Protein AF-A0AAW4SD41-F1 (afdb_monomer_lite)

Structure (mmCIF, N/CA/C/O backbone):
data_AF-A0AAW4SD41-F1
#
_entry.id   AF-A0AAW4SD41-F1
#
loop_
_atom_site.group_PDB
_atom_site.id
_atom_site.type_symbol
_atom_site.label_atom_id
_atom_site.label_alt_id
_atom_site.label_comp_id
_atom_site.label_asym_id
_atom_site.label_entity_id
_atom_site.label_seq_id
_atom_site.pdbx_PDB_ins_code
_atom_site.Cartn_x
_atom_site.Cartn_y
_atom_site.Cartn_z
_atom_site.occupancy
_atom_site.B_iso_or_equiv
_atom_site.auth_seq_id
_atom_site.auth_comp_id
_atom_site.auth_asym_id
_atom_site.auth_atom_id
_atom_site.pdbx_PDB_model_num
ATOM 1 N N . MET A 1 1 ? -93.582 -33.660 122.800 1.00 47.16 1 MET A N 1
ATOM 2 C CA . MET A 1 1 ? -92.103 -33.628 122.894 1.00 47.16 1 MET A CA 1
ATOM 3 C C . MET A 1 1 ? -91.577 -34.452 121.728 1.00 47.16 1 MET A C 1
ATOM 5 O O . MET A 1 1 ? -92.007 -35.581 121.613 1.00 47.16 1 MET A O 1
ATOM 9 N N . GLY A 1 2 ? -90.775 -34.002 120.775 1.00 51.00 2 GLY A N 1
ATOM 10 C CA . GLY A 1 2 ? -90.107 -32.739 120.483 1.00 51.00 2 GLY A CA 1
ATOM 11 C C . GLY A 1 2 ? -89.558 -32.844 119.046 1.00 51.00 2 GLY A C 1
ATOM 12 O O . GLY A 1 2 ? -89.780 -33.850 118.380 1.00 51.00 2 GLY A O 1
ATOM 13 N N . SER A 1 3 ? -88.800 -31.845 118.590 1.00 53.38 3 SER A N 1
ATOM 14 C CA . SER A 1 3 ? -87.981 -31.916 117.361 1.00 53.38 3 SER A CA 1
ATOM 15 C C . SER A 1 3 ? -88.645 -31.545 116.019 1.00 53.38 3 SER A C 1
ATOM 17 O O . SER A 1 3 ? -88.433 -32.206 115.010 1.00 53.38 3 SER A O 1
ATOM 19 N N . ILE A 1 4 ? -89.390 -30.432 115.953 1.00 54.03 4 ILE A N 1
ATOM 20 C CA . ILE A 1 4 ? -89.676 -29.764 114.656 1.00 54.03 4 ILE A CA 1
ATOM 21 C C . ILE A 1 4 ? -89.191 -28.301 114.666 1.00 54.03 4 ILE A C 1
ATOM 23 O O . ILE A 1 4 ? -88.648 -27.811 113.678 1.00 54.03 4 ILE A O 1
ATOM 27 N N . THR A 1 5 ? -89.223 -27.638 115.827 1.00 55.56 5 THR A N 1
ATOM 28 C CA . THR A 1 5 ? -88.762 -26.247 116.007 1.00 55.56 5 THR A CA 1
ATOM 29 C C . THR A 1 5 ? -87.242 -26.056 115.835 1.00 55.56 5 THR A C 1
ATOM 31 O O . THR A 1 5 ? -86.797 -24.959 115.516 1.00 55.56 5 THR A O 1
ATOM 34 N N . GLY A 1 6 ? -86.427 -27.112 115.978 1.00 56.62 6 GLY A N 1
ATOM 35 C CA . GLY A 1 6 ? -84.959 -27.021 115.881 1.00 56.62 6 GLY A CA 1
ATOM 36 C C . GLY A 1 6 ? -84.395 -26.977 114.451 1.00 56.62 6 GLY A C 1
ATOM 37 O O . GLY A 1 6 ? -83.392 -26.309 114.205 1.00 56.62 6 GLY A O 1
ATOM 38 N N . ARG A 1 7 ? -85.040 -27.642 113.477 1.00 57.69 7 ARG A N 1
ATOM 39 C CA . ARG A 1 7 ? -84.526 -27.718 112.091 1.00 57.69 7 ARG A CA 1
ATOM 40 C C . ARG A 1 7 ? -84.770 -26.439 111.286 1.00 57.69 7 ARG A C 1
ATOM 42 O O . ARG A 1 7 ? -83.924 -26.065 110.480 1.00 57.69 7 ARG A O 1
ATOM 49 N N . ILE A 1 8 ? -85.882 -25.742 111.532 1.00 56.94 8 ILE A N 1
ATOM 50 C CA . ILE A 1 8 ? -86.220 -24.487 110.834 1.00 56.94 8 ILE A CA 1
ATOM 51 C C . ILE A 1 8 ? -85.340 -23.328 111.337 1.00 56.94 8 ILE A C 1
ATOM 53 O O . ILE A 1 8 ? -84.902 -22.500 110.539 1.00 56.94 8 ILE A O 1
ATOM 57 N N . ALA A 1 9 ? -85.018 -23.303 112.637 1.00 59.47 9 ALA A N 1
ATOM 58 C CA . ALA A 1 9 ? -84.103 -22.321 113.222 1.00 59.47 9 ALA A CA 1
ATOM 59 C C . ALA A 1 9 ? -82.672 -22.468 112.670 1.00 59.47 9 ALA A C 1
ATOM 61 O O . ALA A 1 9 ? -82.070 -21.476 112.262 1.00 59.47 9 ALA A O 1
ATOM 62 N N . MET A 1 10 ? -82.173 -23.706 112.554 1.00 60.09 10 MET A N 1
ATOM 63 C CA . MET A 1 10 ? -80.857 -23.994 111.966 1.00 60.09 10 MET A CA 1
ATOM 64 C C . MET A 1 10 ? -80.790 -23.628 110.475 1.00 60.09 10 MET A C 1
ATOM 66 O O . MET A 1 10 ? -79.801 -23.047 110.045 1.00 60.09 10 MET A O 1
ATOM 70 N N . HIS A 1 11 ? -81.844 -23.876 109.685 1.00 59.56 11 HIS A N 1
ATOM 71 C CA . HIS A 1 11 ? -81.857 -23.484 108.267 1.00 59.56 11 HIS A CA 1
ATOM 72 C C . HIS A 1 11 ? -81.801 -21.959 108.083 1.00 59.56 11 HIS A C 1
ATOM 74 O O . HIS A 1 11 ? -81.028 -21.466 107.263 1.00 59.56 11 HIS A O 1
ATOM 80 N N . LYS A 1 12 ? -82.563 -21.189 108.873 1.00 59.47 12 LYS A N 1
ATOM 81 C CA . LYS A 1 12 ? -82.557 -19.718 108.786 1.00 59.47 12 LYS A CA 1
ATOM 82 C C . LYS A 1 12 ? -81.227 -19.109 109.244 1.00 59.47 12 LYS A C 1
ATOM 84 O O . LYS A 1 12 ? -80.745 -18.191 108.589 1.00 59.47 12 LYS A O 1
ATOM 89 N N . MET A 1 13 ? -80.601 -19.648 110.293 1.00 61.47 13 MET A N 1
ATOM 90 C CA . MET A 1 13 ? -79.270 -19.208 110.738 1.00 61.47 13 MET A CA 1
ATOM 91 C C . MET A 1 13 ? -78.168 -19.539 109.723 1.00 61.47 13 MET A C 1
ATOM 93 O O . MET A 1 13 ? -77.316 -18.692 109.470 1.00 61.47 13 MET A O 1
ATOM 97 N N . VAL A 1 14 ? -78.211 -20.717 109.090 1.00 61.69 14 VAL A N 1
ATOM 98 C CA . VAL A 1 14 ? -77.240 -21.098 108.049 1.00 61.69 14 VAL A CA 1
ATOM 99 C C . VAL A 1 14 ? -77.426 -20.251 106.789 1.00 61.69 14 VAL A C 1
ATOM 101 O O . VAL A 1 14 ? -76.446 -19.775 106.232 1.00 61.69 14 VAL A O 1
ATOM 104 N N . THR A 1 15 ? -78.664 -19.973 106.370 1.00 61.12 15 THR A N 1
ATOM 105 C CA . THR A 1 15 ? -78.917 -19.149 105.171 1.00 61.12 15 THR A CA 1
ATOM 106 C C . THR A 1 15 ? -78.500 -17.691 105.388 1.00 61.12 15 THR A C 1
ATOM 108 O O . THR A 1 15 ? -77.887 -17.091 104.510 1.00 61.12 15 THR A O 1
ATOM 111 N N . VAL A 1 16 ? -78.771 -17.125 106.572 1.00 63.00 16 VAL A N 1
ATOM 112 C CA . VAL A 1 16 ? -78.347 -15.757 106.918 1.00 63.00 16 VAL A CA 1
ATOM 113 C C . VAL A 1 16 ? -76.828 -15.678 107.086 1.00 63.00 16 VAL A C 1
ATOM 115 O O . VAL A 1 16 ? -76.234 -14.721 106.604 1.00 63.00 16 VAL A O 1
ATOM 118 N N . GLY A 1 17 ? -76.188 -16.688 107.687 1.00 59.56 17 GLY A N 1
ATOM 119 C CA . GLY A 1 17 ? -74.730 -16.752 107.837 1.00 59.56 17 GLY A CA 1
ATOM 120 C C . GLY A 1 17 ? -73.976 -16.945 106.516 1.00 59.56 17 GLY A C 1
ATOM 121 O O . GLY A 1 17 ? -72.927 -16.341 106.318 1.00 59.56 17 GLY A O 1
ATOM 122 N N . VAL A 1 18 ? -74.519 -17.733 105.581 1.00 62.22 18 VAL A N 1
ATOM 123 C CA . VAL A 1 18 ? -73.934 -17.921 104.241 1.00 62.22 18 VAL A CA 1
ATOM 124 C C . VAL A 1 18 ? -74.121 -16.667 103.382 1.00 62.22 18 VAL A C 1
ATOM 126 O O . VAL A 1 18 ? -73.190 -16.274 102.685 1.00 62.22 18 VAL A O 1
ATOM 129 N N . MET A 1 19 ? -75.271 -15.988 103.474 1.00 59.56 19 MET A N 1
ATOM 130 C CA . MET A 1 19 ? -75.515 -14.741 102.735 1.00 59.56 19 MET A CA 1
ATOM 131 C C . MET A 1 19 ? -74.697 -13.554 103.268 1.00 59.56 19 MET A C 1
ATOM 133 O O . MET A 1 19 ? -74.255 -12.726 102.474 1.00 59.56 19 MET A O 1
ATOM 137 N N . THR A 1 20 ? -74.439 -13.470 104.579 1.00 57.47 20 THR A N 1
ATOM 138 C CA . THR A 1 20 ? -73.555 -12.430 105.142 1.00 57.47 20 THR A CA 1
ATOM 139 C C . THR A 1 20 ? -72.072 -12.740 104.931 1.00 57.47 20 THR A C 1
ATOM 141 O O . THR A 1 20 ? -71.305 -11.814 104.680 1.00 57.47 20 THR A O 1
ATOM 144 N N . ALA A 1 21 ? -71.658 -14.013 104.935 1.00 56.09 21 ALA A N 1
ATOM 145 C CA . ALA A 1 21 ? -70.287 -14.408 104.595 1.00 56.09 21 ALA A CA 1
ATOM 146 C C . ALA A 1 21 ? -69.974 -14.268 103.089 1.00 56.09 21 ALA A C 1
ATOM 148 O O . ALA A 1 21 ? -68.844 -13.937 102.730 1.00 56.09 21 ALA A O 1
ATOM 149 N N . ALA A 1 22 ? -70.965 -14.450 102.206 1.00 55.66 22 ALA A N 1
ATOM 150 C CA . ALA A 1 22 ? -70.807 -14.259 100.761 1.00 55.66 22 ALA A CA 1
ATOM 151 C C . ALA A 1 22 ? -70.607 -12.786 100.359 1.00 55.66 22 ALA A C 1
ATOM 153 O O . ALA A 1 22 ? -70.026 -12.518 99.309 1.00 55.66 22 ALA A O 1
ATOM 154 N N . LEU A 1 23 ? -71.033 -11.828 101.193 1.00 55.19 23 LEU A N 1
ATOM 155 C CA . LEU A 1 23 ? -70.902 -10.396 100.900 1.00 55.19 23 LEU A CA 1
ATOM 156 C C . LEU A 1 23 ? -69.523 -9.801 101.247 1.00 55.19 23 LEU A C 1
ATOM 158 O O . LEU A 1 23 ? -69.254 -8.664 100.872 1.00 55.19 23 LEU A O 1
ATOM 162 N N . ILE A 1 24 ? -68.646 -10.535 101.950 1.00 57.00 24 ILE A N 1
ATOM 163 C CA . ILE A 1 24 ? -67.357 -10.001 102.445 1.00 57.00 24 ILE A CA 1
ATOM 164 C C . ILE A 1 24 ? -66.145 -10.488 101.614 1.00 57.00 24 ILE A C 1
ATOM 166 O O . ILE A 1 24 ? -65.042 -9.967 101.760 1.00 57.00 24 ILE A O 1
ATOM 170 N N . LEU A 1 25 ? -66.322 -11.412 100.660 1.00 55.28 25 LEU A N 1
ATOM 171 C CA . LEU A 1 25 ? -65.224 -12.006 99.873 1.00 55.28 25 LEU A CA 1
ATOM 172 C C . LEU A 1 25 ? -65.033 -11.416 98.455 1.00 55.28 25 LEU A C 1
ATOM 174 O O . LEU A 1 25 ? -64.740 -12.147 97.513 1.00 55.28 25 LEU A O 1
ATOM 178 N N . ALA A 1 26 ? -65.161 -10.098 98.275 1.00 60.72 26 ALA A N 1
ATOM 179 C CA . ALA A 1 26 ? -64.931 -9.465 96.963 1.00 60.72 26 ALA A CA 1
ATOM 180 C C . ALA A 1 26 ? -64.072 -8.187 97.003 1.00 60.72 26 ALA A C 1
ATOM 182 O O . ALA A 1 26 ? -64.197 -7.329 96.135 1.00 60.72 26 ALA A O 1
ATOM 183 N N . ALA A 1 27 ? -63.181 -8.049 97.988 1.00 60.44 27 ALA A N 1
ATOM 184 C CA . ALA A 1 27 ? -62.315 -6.876 98.115 1.00 60.44 27 ALA A CA 1
ATOM 185 C C . ALA A 1 27 ? -60.822 -7.237 98.079 1.00 60.44 27 ALA A C 1
ATOM 187 O O . ALA A 1 27 ? -60.090 -6.926 99.009 1.00 60.44 27 ALA A O 1
ATOM 188 N N . CYS A 1 28 ? -60.350 -7.893 97.015 1.00 54.50 28 CYS A N 1
ATOM 189 C CA . CYS A 1 28 ? -58.928 -7.892 96.654 1.00 54.50 28 CYS A CA 1
ATOM 190 C C . CYS A 1 28 ? -58.759 -8.127 95.147 1.00 54.50 28 CYS A C 1
ATOM 192 O O . CYS A 1 28 ? -58.984 -9.238 94.679 1.00 54.50 28 CYS A O 1
ATOM 194 N N . GLY A 1 29 ? -58.293 -7.112 94.406 1.00 56.69 29 GLY A N 1
ATOM 195 C CA . GLY A 1 29 ? -57.646 -7.349 93.110 1.00 56.69 29 GLY A CA 1
ATOM 196 C C . GLY A 1 29 ? -57.822 -6.289 92.024 1.00 56.69 29 GLY A C 1
ATOM 197 O O . GLY A 1 29 ? -58.452 -6.574 91.020 1.00 56.69 29 GLY A O 1
ATOM 198 N N . ARG A 1 30 ? -57.186 -5.124 92.216 1.00 58.97 30 ARG A N 1
ATOM 199 C CA . ARG A 1 30 ? -56.581 -4.243 91.190 1.00 58.97 30 ARG A CA 1
ATOM 200 C C . ARG A 1 30 ? -57.399 -3.984 89.913 1.00 58.97 30 ARG A C 1
ATOM 202 O O . ARG A 1 30 ? -57.340 -4.751 88.957 1.00 58.97 30 ARG A O 1
ATOM 209 N N . GLU A 1 31 ? -58.014 -2.807 89.848 1.00 64.75 31 GLU A N 1
ATOM 210 C CA . GLU A 1 31 ? -58.359 -2.177 88.569 1.00 64.75 31 GLU A CA 1
ATOM 211 C C . GLU A 1 31 ? -57.081 -2.043 87.711 1.00 64.75 31 GLU A C 1
ATOM 213 O O . GLU A 1 31 ? -56.055 -1.575 88.222 1.00 64.75 31 GLU A O 1
ATOM 218 N N . PRO A 1 32 ? -57.078 -2.470 86.433 1.00 68.06 32 PRO A N 1
ATOM 219 C CA . PRO A 1 32 ? -55.978 -2.165 85.528 1.00 68.06 32 PRO A CA 1
ATOM 220 C C . PRO A 1 32 ? -55.836 -0.645 85.413 1.00 68.06 32 PRO A C 1
ATOM 222 O O . PRO A 1 32 ? -56.791 0.041 85.053 1.00 68.06 32 PRO A O 1
ATOM 225 N N . GLY A 1 33 ? -54.652 -0.115 85.732 1.00 76.69 33 GLY A N 1
ATOM 226 C CA . GLY A 1 33 ? -54.368 1.308 85.553 1.00 76.69 33 GLY A CA 1
ATOM 227 C C . GLY A 1 33 ? -54.573 1.728 84.091 1.00 76.69 33 GLY A C 1
ATOM 228 O O . GLY A 1 33 ? -54.431 0.886 83.195 1.00 76.69 33 GLY A O 1
ATOM 229 N N . PRO A 1 34 ? -54.912 3.003 83.827 1.00 80.75 34 PRO A N 1
ATOM 230 C CA . PRO A 1 34 ? -55.133 3.474 82.466 1.00 80.75 34 PRO A CA 1
ATOM 231 C C . PRO A 1 34 ? -53.916 3.146 81.596 1.00 80.75 34 PRO A C 1
ATOM 233 O O . PRO A 1 34 ? -52.768 3.285 82.027 1.00 80.75 34 PRO A O 1
ATOM 236 N N . LYS A 1 35 ? -54.169 2.674 80.369 1.00 82.19 35 LYS A N 1
ATOM 237 C CA . LYS A 1 35 ? -53.109 2.441 79.385 1.00 82.19 35 LYS A CA 1
ATOM 238 C C . LYS A 1 35 ? -52.374 3.767 79.188 1.00 82.19 35 LYS A C 1
ATOM 240 O O . LYS A 1 35 ? -53.013 4.761 78.865 1.00 82.19 35 LYS A O 1
ATOM 245 N N . GLY A 1 36 ? -51.060 3.765 79.407 1.00 83.12 36 GLY A N 1
ATOM 246 C CA . GLY A 1 36 ? -50.240 4.955 79.198 1.00 83.12 36 GLY A CA 1
ATOM 247 C C . GLY A 1 36 ? -50.369 5.472 77.767 1.00 83.12 36 GLY A C 1
ATOM 248 O O . GLY A 1 36 ? -50.567 4.682 76.835 1.00 83.12 36 GLY A O 1
ATOM 249 N N . ASP A 1 37 ? -50.264 6.789 77.616 1.00 89.88 37 ASP A N 1
ATOM 250 C CA . ASP A 1 37 ? -50.337 7.443 76.315 1.00 89.88 37 ASP A CA 1
ATOM 251 C C . ASP A 1 37 ? -49.273 6.887 75.352 1.00 89.88 37 ASP A C 1
ATOM 253 O O . ASP A 1 37 ? -48.189 6.472 75.788 1.00 89.88 37 ASP A O 1
ATOM 257 N N . PRO A 1 38 ? -49.554 6.860 74.035 1.00 88.19 38 PRO A N 1
ATOM 258 C CA . PRO A 1 38 ? -48.543 6.545 73.039 1.00 88.19 38 PRO A CA 1
ATOM 259 C C . PRO A 1 38 ? -47.309 7.428 73.229 1.00 88.19 38 PRO A C 1
ATOM 261 O O . PRO A 1 38 ? -47.418 8.636 73.439 1.00 88.19 38 PRO A O 1
ATOM 264 N N . GLY A 1 39 ? -46.127 6.816 73.141 1.00 88.81 39 GLY A N 1
ATOM 265 C CA . GLY A 1 39 ? -44.873 7.557 73.212 1.00 88.81 39 GLY A CA 1
ATOM 266 C C . GLY A 1 39 ? -44.774 8.614 72.104 1.00 88.81 39 GLY A C 1
ATOM 267 O O . GLY A 1 39 ? -45.437 8.493 71.068 1.00 88.81 39 GLY A O 1
ATOM 268 N N . PRO A 1 40 ? -43.938 9.648 72.296 1.00 92.94 40 PRO A N 1
ATOM 269 C CA . PRO A 1 40 ? -43.744 10.678 71.286 1.00 92.94 40 PRO A CA 1
ATOM 270 C C . PRO A 1 40 ? -43.219 10.070 69.981 1.00 92.94 40 PRO A C 1
ATOM 272 O O . PRO A 1 40 ? -42.476 9.085 69.985 1.00 92.94 40 PRO A O 1
ATOM 275 N N . GLN A 1 41 ? -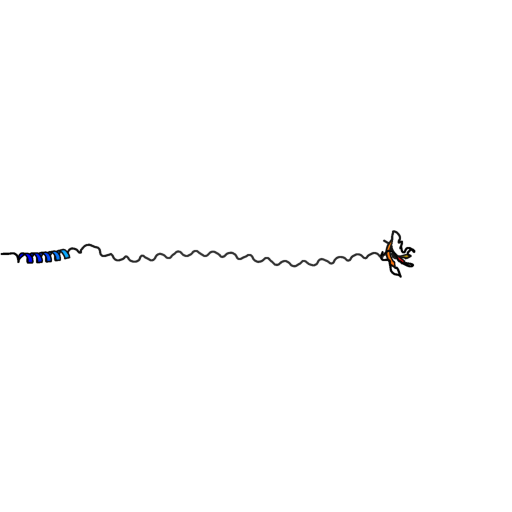43.588 10.686 68.856 1.00 92.69 41 GLN A N 1
ATOM 276 C CA . GLN A 1 41 ? -43.037 10.320 67.556 1.00 92.69 41 GLN A CA 1
ATOM 277 C C . GLN A 1 41 ? -41.510 10.475 67.579 1.00 92.69 41 GLN A C 1
ATOM 279 O O . GLN A 1 41 ? -40.981 11.463 68.091 1.00 92.69 41 GLN A O 1
ATOM 284 N N . GLY A 1 42 ? -40.806 9.493 67.013 1.00 92.06 42 GLY A N 1
ATOM 285 C CA . GLY A 1 42 ? -39.353 9.543 66.890 1.00 92.06 42 GLY A CA 1
ATOM 286 C C . GLY A 1 42 ? -38.872 10.732 66.043 1.00 92.06 42 GLY A C 1
ATOM 287 O O . GLY A 1 42 ? -39.639 11.272 65.237 1.00 92.06 42 GLY A O 1
ATOM 288 N N . PRO A 1 43 ? -37.603 11.145 66.202 1.00 94.75 43 PRO A N 1
ATOM 289 C CA . PRO A 1 43 ? -37.033 12.226 65.408 1.00 94.75 43 PRO A CA 1
ATOM 290 C C . PRO A 1 43 ? -37.023 11.873 63.916 1.00 94.75 43 PRO A C 1
ATOM 292 O O . PRO A 1 43 ? -36.988 10.701 63.534 1.00 94.75 43 PRO A O 1
ATOM 295 N N . ALA A 1 44 ? -37.025 12.902 63.067 1.00 94.00 44 ALA A N 1
ATOM 296 C CA . ALA A 1 44 ? -36.822 12.723 61.636 1.00 94.00 44 ALA A CA 1
ATOM 297 C C . ALA A 1 44 ? -35.476 12.028 61.368 1.00 94.00 44 ALA A C 1
ATOM 299 O O . ALA A 1 44 ? -34.483 12.282 62.053 1.00 94.00 44 ALA A O 1
ATOM 300 N N . GLY A 1 45 ? -35.452 11.147 60.366 1.00 92.88 45 GLY A N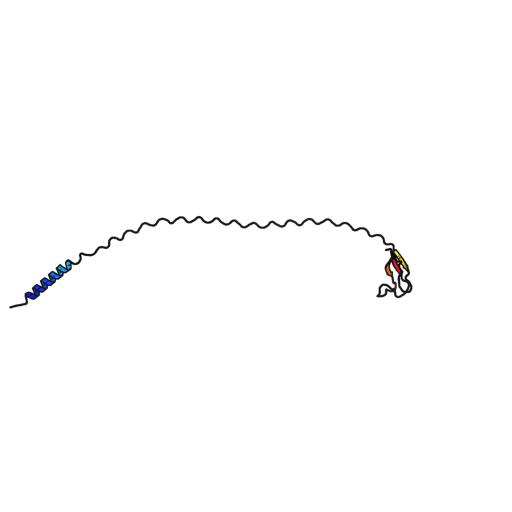 1
ATOM 301 C CA . GLY A 1 45 ? -34.222 10.487 59.937 1.00 92.88 45 GLY A CA 1
ATOM 302 C C . GLY A 1 45 ? -33.192 11.485 59.385 1.00 92.88 45 GLY A C 1
ATOM 303 O O . GLY A 1 45 ? -33.557 12.596 58.992 1.00 92.88 45 GLY A O 1
ATOM 304 N N . PRO A 1 46 ? -31.903 11.106 59.339 1.00 95.00 46 PRO A N 1
ATOM 305 C CA . PRO A 1 46 ? -30.867 11.957 58.769 1.00 95.00 46 PRO A CA 1
ATOM 306 C C . PRO A 1 46 ? -31.116 12.212 57.277 1.00 95.00 46 PRO A C 1
ATOM 308 O O . PRO A 1 46 ? -31.677 11.374 56.569 1.00 95.00 46 PRO A O 1
ATOM 311 N N . GLN A 1 47 ? -30.654 13.365 56.789 1.00 93.06 47 GLN A N 1
ATOM 312 C CA . GLN A 1 47 ? -30.652 13.661 55.358 1.00 93.06 47 GLN A CA 1
ATOM 313 C C . GLN A 1 47 ? -29.784 12.638 54.609 1.00 93.06 47 GLN A C 1
ATOM 315 O O . GLN A 1 47 ? -28.709 12.262 55.078 1.00 93.06 47 GLN A O 1
ATOM 320 N N . GLY A 1 48 ? -30.245 12.201 53.434 1.00 91.25 48 GLY A N 1
ATOM 321 C CA . GLY A 1 48 ? -29.482 11.301 52.571 1.00 91.25 48 GLY A CA 1
ATOM 322 C C .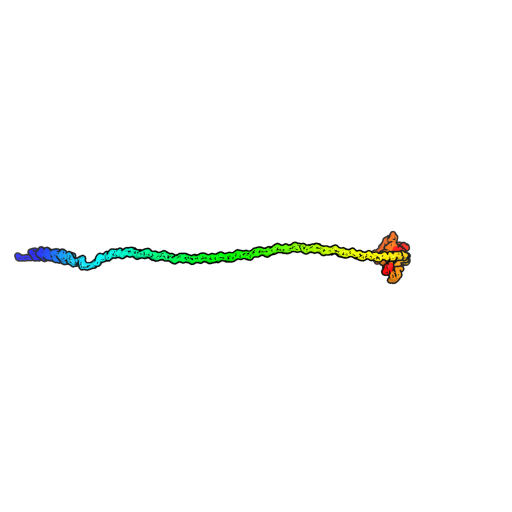 GLY A 1 48 ? -28.143 11.903 52.129 1.00 91.25 48 GLY A C 1
ATOM 323 O O . GLY A 1 48 ? -27.988 13.123 52.047 1.00 91.25 48 GLY A O 1
ATOM 324 N N . ALA A 1 49 ? -27.172 11.037 51.835 1.00 93.81 49 ALA A N 1
ATOM 325 C CA . ALA A 1 49 ? -25.877 11.459 51.312 1.00 93.81 49 ALA A CA 1
ATOM 326 C C . ALA A 1 49 ? -26.022 12.143 49.940 1.00 93.81 49 ALA A C 1
ATOM 328 O O . ALA A 1 49 ? -26.890 11.789 49.140 1.00 93.81 49 ALA A O 1
ATOM 329 N N . GLN A 1 50 ? -25.144 13.109 49.659 1.00 91.94 50 GLN A N 1
ATOM 330 C CA . GLN A 1 50 ? -25.053 13.725 48.337 1.00 91.94 50 GLN A CA 1
ATOM 331 C C . GLN A 1 50 ? -24.663 12.669 47.290 1.00 91.94 50 GLN A C 1
ATOM 333 O O . GLN A 1 50 ? -23.810 11.817 47.542 1.00 91.94 50 GLN A O 1
ATOM 338 N N . GLY A 1 51 ? -25.286 12.731 46.110 1.00 90.00 51 GLY A N 1
ATOM 339 C CA . GLY A 1 51 ? -24.949 11.851 44.992 1.00 90.00 51 GLY A CA 1
ATOM 340 C C . GLY A 1 51 ? -23.499 12.028 44.531 1.00 90.00 51 GLY A C 1
ATOM 341 O O . GLY A 1 51 ? -22.930 13.115 44.630 1.00 90.00 51 GLY A O 1
ATOM 342 N N . ILE A 1 52 ? -22.905 10.952 44.013 1.00 92.75 52 ILE A N 1
ATOM 343 C CA . ILE A 1 52 ? -21.550 10.979 43.453 1.00 92.75 52 ILE A CA 1
ATOM 344 C C . ILE A 1 52 ? -21.481 11.866 42.202 1.00 92.75 52 ILE A C 1
ATOM 346 O O . ILE A 1 52 ? -22.437 11.950 41.429 1.00 92.75 52 ILE A O 1
ATOM 350 N N . GLN A 1 53 ? -20.333 12.511 41.984 1.00 92.06 53 GLN A N 1
ATOM 351 C CA . GLN A 1 53 ? -20.065 13.242 40.747 1.00 92.06 53 GLN A CA 1
ATOM 352 C C . GLN A 1 53 ? -20.027 12.271 39.556 1.00 92.06 53 GLN A C 1
ATOM 354 O O . GLN A 1 53 ? -19.485 11.170 39.660 1.00 92.06 53 GLN A O 1
ATOM 359 N N . GLY A 1 54 ? -20.599 12.685 38.423 1.00 91.06 54 GLY A N 1
ATOM 360 C CA . GLY A 1 54 ? -20.554 11.908 37.184 1.00 91.06 54 GLY A CA 1
ATOM 361 C C . GLY A 1 54 ? -19.124 11.709 36.674 1.00 91.06 54 GLY A C 1
ATOM 362 O O . GLY A 1 54 ? -18.250 12.551 36.887 1.00 91.06 54 GLY A O 1
ATOM 363 N N . VAL A 1 55 ? -18.888 10.592 35.986 1.00 94.06 55 VAL A N 1
ATOM 364 C CA . VAL A 1 55 ? -17.588 10.293 35.372 1.00 94.06 55 VAL A CA 1
ATOM 365 C C . VAL A 1 55 ? -17.268 11.281 34.238 1.00 94.06 55 VAL A C 1
ATOM 367 O O . VAL A 1 55 ? -18.191 11.725 33.547 1.00 94.06 55 VAL A O 1
ATOM 370 N N . PRO A 1 56 ? -15.985 11.626 34.009 1.00 94.00 56 PRO A N 1
ATOM 371 C CA . PRO A 1 56 ? -15.578 12.377 32.825 1.00 94.00 56 PRO A CA 1
ATOM 372 C C . PRO A 1 56 ? -16.039 11.693 31.532 1.00 94.00 56 PRO A C 1
ATOM 374 O O . PRO A 1 56 ? -16.094 10.465 31.451 1.00 94.00 56 PRO A O 1
ATOM 377 N N . GLY A 1 57 ? -16.360 12.496 30.516 1.00 93.00 57 GLY A N 1
ATOM 378 C CA . GLY A 1 57 ? -16.732 11.986 29.197 1.00 93.00 57 GLY A CA 1
ATOM 379 C C . GLY A 1 57 ? -15.582 11.235 28.506 1.00 93.00 57 GLY A C 1
ATOM 380 O O . GLY A 1 57 ? -14.419 11.392 28.889 1.00 93.00 57 GLY A O 1
ATOM 381 N N . PRO A 1 58 ? -15.885 10.423 27.478 1.00 95.88 58 PRO A N 1
ATOM 382 C CA . PRO A 1 58 ? -14.863 9.709 26.722 1.00 95.88 58 PRO A CA 1
ATOM 383 C C . PRO A 1 58 ? -13.930 10.678 25.983 1.00 95.88 58 PRO A C 1
ATOM 385 O O . PRO A 1 58 ? -14.315 11.793 25.624 1.00 95.88 58 PRO A O 1
ATOM 388 N N . GLN A 1 59 ? -12.705 10.226 25.710 1.00 95.31 59 GLN A N 1
ATOM 389 C CA . GLN A 1 59 ? -11.782 10.942 24.833 1.00 95.31 59 GLN A CA 1
ATOM 390 C C . GLN A 1 59 ? -12.389 11.089 23.426 1.00 95.31 59 GLN A C 1
ATOM 392 O O . GLN A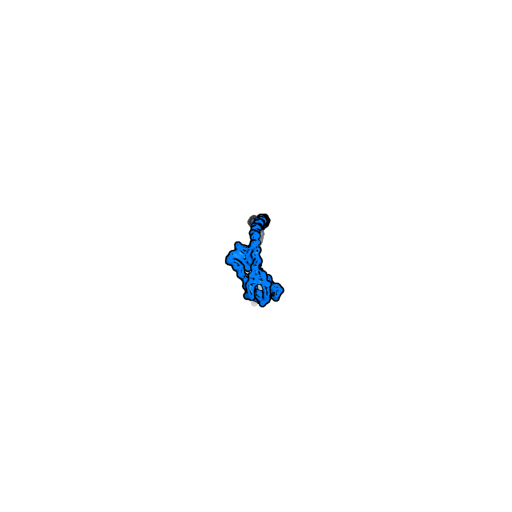 1 59 ? -13.039 10.174 22.920 1.00 95.31 59 GLN A O 1
ATOM 397 N N . GLY A 1 60 ? -12.161 12.242 22.789 1.00 94.44 60 GLY A N 1
ATOM 398 C CA . GLY A 1 60 ? -12.584 12.481 21.408 1.00 94.44 60 GLY A CA 1
ATOM 399 C C . GLY A 1 60 ? -11.898 11.548 20.395 1.00 94.44 60 GLY A C 1
ATOM 400 O O . GLY A 1 60 ? -10.856 10.958 20.700 1.00 94.44 60 GLY A O 1
ATOM 401 N N . PRO A 1 61 ? -12.461 11.409 19.181 1.00 96.06 61 PRO A N 1
ATOM 402 C CA . PRO A 1 61 ? -11.870 10.583 18.132 1.00 96.06 61 PRO A CA 1
ATOM 403 C C . PRO A 1 61 ? -10.500 11.119 17.693 1.00 96.06 61 PRO A C 1
ATOM 405 O O . PRO A 1 61 ? -10.199 12.306 17.835 1.00 96.06 61 PRO A O 1
ATOM 408 N N . ALA A 1 62 ? -9.674 10.240 17.121 1.00 95.38 62 ALA A N 1
ATOM 409 C CA . ALA A 1 62 ? -8.428 10.643 16.478 1.00 95.38 62 ALA A CA 1
ATOM 410 C C . ALA A 1 62 ? -8.697 11.615 15.312 1.00 95.38 62 ALA A C 1
ATOM 412 O O . ALA A 1 62 ? -9.730 11.534 14.645 1.00 95.38 62 ALA A O 1
ATOM 413 N N . GLY A 1 63 ? -7.755 12.529 15.063 1.00 94.69 63 GLY A N 1
ATOM 414 C CA . GLY A 1 63 ? -7.822 13.441 13.920 1.00 94.69 63 GLY A CA 1
ATOM 415 C C . GLY A 1 63 ? -7.766 12.702 12.579 1.00 94.69 63 GLY A C 1
ATOM 416 O O . GLY A 1 63 ? -7.281 11.573 12.496 1.00 94.69 63 GLY A O 1
ATOM 417 N N . ALA A 1 64 ? -8.253 13.348 11.518 1.00 95.62 64 ALA A N 1
ATOM 418 C CA . ALA A 1 64 ? -8.178 12.800 10.167 1.00 95.62 64 ALA A CA 1
ATOM 419 C C . ALA A 1 64 ? -6.718 12.630 9.712 1.00 95.62 64 ALA A C 1
ATOM 421 O O . ALA A 1 64 ? -5.841 13.414 10.081 1.00 95.62 64 ALA A O 1
ATOM 422 N N . GLN A 1 65 ? -6.467 11.621 8.876 1.00 95.25 65 GLN A N 1
ATOM 423 C CA . GLN A 1 65 ? -5.176 11.463 8.211 1.00 95.25 65 GLN A CA 1
ATOM 424 C C . GLN A 1 65 ? -4.877 12.696 7.340 1.00 95.25 65 GLN A C 1
ATOM 426 O O . GLN A 1 65 ? -5.771 13.238 6.689 1.00 95.25 65 GLN A O 1
ATOM 431 N N . GLY A 1 66 ? -3.614 13.132 7.325 1.00 94.88 66 GLY A N 1
ATOM 432 C CA . GLY A 1 66 ? -3.167 14.223 6.457 1.00 94.88 66 GLY A CA 1
ATOM 433 C C . GLY A 1 66 ? -3.304 13.891 4.961 1.00 94.88 66 GLY A C 1
ATOM 434 O O . GLY A 1 66 ? -3.409 12.717 4.594 1.00 94.88 66 GLY A O 1
ATOM 435 N N . PRO A 1 67 ? -3.292 14.906 4.079 1.00 96.38 67 PRO A N 1
ATOM 436 C CA . PRO A 1 67 ? -3.389 14.695 2.638 1.00 96.38 67 PRO A CA 1
ATOM 437 C C . PRO A 1 67 ? -2.181 13.921 2.095 1.00 96.38 67 PRO A C 1
ATOM 439 O O . PRO A 1 67 ? -1.084 13.963 2.655 1.00 96.38 67 PRO A O 1
ATOM 442 N N . GLN A 1 68 ? -2.376 13.239 0.965 1.00 94.94 68 GLN A N 1
ATOM 443 C CA . GLN A 1 68 ? -1.279 12.625 0.219 1.00 94.94 68 GLN A CA 1
ATOM 444 C C . GLN A 1 68 ? -0.277 13.700 -0.241 1.00 94.94 68 GLN A C 1
ATOM 446 O O . GLN A 1 68 ? -0.670 14.800 -0.630 1.00 94.94 68 GLN A O 1
ATOM 451 N N . GLY A 1 69 ? 1.019 13.374 -0.208 1.00 94.94 69 GLY A N 1
ATOM 452 C CA . GLY A 1 69 ? 2.073 14.250 -0.727 1.00 94.94 69 GLY A CA 1
ATOM 453 C C . GLY A 1 69 ? 1.976 14.477 -2.247 1.00 94.94 69 GLY A C 1
ATOM 454 O O . GLY A 1 69 ? 1.300 13.716 -2.946 1.00 94.94 69 GLY A O 1
ATOM 455 N N . PRO A 1 70 ? 2.651 15.510 -2.783 1.00 96.12 70 PRO A N 1
ATOM 456 C CA . PRO A 1 70 ? 2.634 15.806 -4.213 1.00 96.12 70 PRO A CA 1
ATOM 457 C C . PRO A 1 70 ? 3.287 14.688 -5.037 1.00 96.12 70 PRO A C 1
ATOM 459 O O . PRO A 1 70 ? 4.155 13.957 -4.558 1.00 96.12 70 PRO A O 1
ATOM 462 N N . GLN A 1 71 ? 2.892 14.582 -6.307 1.00 94.31 71 GLN A N 1
ATOM 463 C CA . GLN A 1 71 ? 3.559 13.703 -7.264 1.00 94.31 71 GLN A CA 1
ATOM 464 C C . GLN A 1 71 ? 5.029 14.122 -7.442 1.00 94.31 71 GLN A C 1
ATOM 466 O O . GLN A 1 71 ? 5.341 15.312 -7.493 1.00 94.31 71 GLN A O 1
ATOM 471 N N . GLY A 1 72 ? 5.929 13.140 -7.553 1.00 93.50 72 GLY A N 1
ATOM 472 C CA . GLY A 1 72 ? 7.344 13.387 -7.838 1.00 93.50 72 GLY A CA 1
ATOM 473 C C . GLY A 1 72 ? 7.580 14.020 -9.221 1.00 93.50 72 GLY A C 1
ATOM 474 O O . GLY A 1 72 ? 6.702 13.967 -10.088 1.00 93.50 72 GLY A O 1
ATOM 475 N N . PRO A 1 73 ? 8.762 14.615 -9.455 1.00 95.00 73 PRO A N 1
ATOM 476 C CA . PRO A 1 73 ? 9.093 15.230 -10.735 1.00 95.00 73 PRO A CA 1
ATOM 477 C C . PRO A 1 73 ? 9.132 14.196 -11.868 1.00 95.00 73 PRO A C 1
ATOM 479 O O . PRO A 1 73 ? 9.387 13.009 -11.660 1.00 95.00 73 PRO A O 1
ATOM 482 N N . LYS A 1 74 ? 8.899 14.663 -13.097 1.00 93.19 74 LYS A N 1
ATOM 483 C CA . LYS A 1 74 ? 9.068 13.846 -14.302 1.00 93.19 74 LYS A CA 1
ATOM 484 C C . LYS A 1 74 ? 10.543 13.449 -14.452 1.00 93.19 74 LYS A C 1
ATOM 486 O O . LYS A 1 74 ? 11.414 14.297 -14.295 1.00 93.19 74 LYS A O 1
ATOM 491 N N . GLY A 1 75 ? 10.802 12.185 -14.789 1.00 90.12 75 GLY A N 1
ATOM 492 C CA . GLY A 1 75 ? 12.153 11.702 -15.083 1.00 90.12 75 GLY A CA 1
ATOM 493 C C . GLY A 1 75 ? 12.782 12.392 -16.299 1.00 90.12 75 GLY A C 1
ATOM 494 O O . GLY A 1 75 ? 12.077 12.888 -17.185 1.00 90.12 75 GLY A O 1
ATOM 495 N N . GLU A 1 76 ? 14.111 12.417 -16.335 1.00 92.31 76 GLU A N 1
ATOM 496 C CA . GLU A 1 76 ? 14.882 12.999 -17.434 1.00 92.31 76 GLU A CA 1
ATOM 497 C C . GLU A 1 76 ? 14.698 12.210 -18.740 1.00 92.31 76 GLU A C 1
ATOM 499 O O . GLU A 1 76 ? 14.353 11.026 -18.752 1.00 92.31 76 GLU A O 1
ATOM 504 N N . LYS A 1 77 ? 14.890 12.891 -19.873 1.00 91.12 77 LYS A N 1
ATOM 505 C CA . LYS A 1 77 ? 14.846 12.255 -21.194 1.00 91.12 77 LYS A CA 1
ATOM 506 C C . LYS A 1 77 ? 16.116 11.419 -21.374 1.00 91.12 77 LYS A C 1
ATOM 508 O O . LYS A 1 77 ? 17.199 11.936 -21.143 1.00 91.12 77 LYS A O 1
ATOM 513 N N . GLY A 1 78 ? 15.976 10.175 -21.833 1.00 83.88 78 GLY A N 1
ATOM 514 C CA . GLY A 1 78 ? 17.125 9.335 -22.179 1.00 83.88 78 GLY A CA 1
ATOM 515 C C . GLY A 1 78 ? 17.931 9.885 -23.362 1.00 83.88 78 GLY A C 1
ATOM 516 O O . GLY A 1 78 ? 17.390 10.589 -24.222 1.00 83.88 78 GLY A O 1
ATOM 517 N N . ASP A 1 79 ? 19.215 9.542 -23.402 1.00 85.44 79 ASP A N 1
ATOM 518 C CA . ASP A 1 79 ? 20.137 9.972 -24.450 1.00 85.44 79 ASP A CA 1
ATOM 519 C C . ASP A 1 79 ? 19.779 9.401 -25.830 1.00 85.44 79 ASP A C 1
ATOM 521 O O . ASP A 1 79 ? 19.151 8.347 -25.975 1.00 85.44 79 ASP A O 1
ATOM 525 N N . LYS A 1 80 ? 20.180 10.123 -26.880 1.00 83.38 80 LYS A N 1
ATOM 526 C CA . LYS A 1 80 ? 20.021 9.680 -28.270 1.00 83.38 80 LYS A CA 1
ATOM 527 C C . LYS A 1 80 ? 21.042 8.572 -28.559 1.00 83.38 80 LYS A C 1
ATOM 529 O O . LYS A 1 80 ? 22.224 8.774 -28.323 1.00 83.38 80 LYS A O 1
ATOM 534 N N . GLY A 1 81 ? 20.597 7.445 -29.118 1.00 71.00 81 GLY A N 1
ATOM 535 C CA . GLY A 1 81 ? 21.502 6.387 -29.583 1.00 71.00 81 GLY A CA 1
ATOM 536 C C . GLY A 1 81 ? 22.358 6.818 -30.783 1.00 71.00 81 GLY A C 1
ATOM 537 O O . GLY A 1 81 ? 21.905 7.610 -31.619 1.00 71.00 81 GLY A O 1
ATOM 538 N N . ASP A 1 82 ? 23.576 6.284 -30.869 1.00 76.56 82 ASP A N 1
ATOM 539 C CA . ASP A 1 82 ? 24.524 6.571 -31.949 1.00 76.56 82 ASP A CA 1
ATOM 540 C C . ASP A 1 82 ? 24.070 5.999 -33.312 1.00 76.56 82 ASP A C 1
ATOM 542 O O . ASP A 1 82 ? 23.439 4.938 -33.366 1.00 76.56 82 ASP A O 1
ATOM 546 N N . PRO A 1 83 ? 24.384 6.663 -34.445 1.00 72.12 83 PRO A N 1
ATOM 547 C CA . PRO A 1 83 ? 24.109 6.127 -35.778 1.00 72.12 83 PRO A CA 1
ATOM 548 C C . PRO A 1 83 ? 24.942 4.869 -36.079 1.00 72.12 83 PRO A C 1
ATOM 550 O O . PRO A 1 83 ? 26.171 4.918 -36.103 1.00 72.12 83 PRO A O 1
ATOM 553 N N . GLY A 1 84 ? 24.283 3.747 -36.380 1.00 68.88 84 GLY A N 1
ATOM 554 C CA . GLY A 1 84 ? 24.956 2.527 -36.835 1.00 68.88 84 GLY A CA 1
ATOM 555 C C . GLY A 1 84 ? 25.460 2.646 -38.279 1.00 68.88 84 GLY A C 1
ATOM 556 O O . GLY A 1 84 ? 24.719 3.068 -39.166 1.00 68.88 84 GLY A O 1
ATOM 557 N N . THR A 1 85 ? 26.711 2.250 -38.536 1.00 77.62 85 THR A N 1
ATOM 558 C CA . THR A 1 85 ? 27.236 2.094 -39.907 1.00 77.62 85 THR A CA 1
ATOM 559 C C . THR A 1 85 ? 26.817 0.735 -40.460 1.00 77.62 85 THR A C 1
ATOM 561 O O . THR A 1 85 ? 27.038 -0.292 -39.814 1.00 77.62 85 THR A O 1
ATOM 564 N N . VAL A 1 86 ? 26.212 0.737 -41.649 1.00 75.62 86 VAL A N 1
ATOM 565 C CA . VAL A 1 86 ? 25.640 -0.449 -42.293 1.00 75.62 86 VAL A CA 1
ATOM 566 C C . VAL A 1 86 ? 26.555 -0.945 -43.410 1.00 75.62 86 VAL A C 1
ATOM 568 O O . VAL A 1 86 ? 26.771 -0.223 -44.381 1.00 75.62 86 VAL A O 1
ATOM 571 N N . ASN A 1 87 ? 27.027 -2.188 -43.312 1.00 77.31 87 ASN A N 1
ATOM 572 C CA . ASN A 1 87 ? 27.783 -2.860 -44.367 1.00 77.31 87 ASN A CA 1
ATOM 573 C C . ASN A 1 87 ? 26.947 -4.005 -44.957 1.00 77.31 87 ASN A C 1
ATOM 575 O O . ASN A 1 87 ? 26.422 -4.852 -44.232 1.00 77.31 87 ASN A O 1
ATOM 579 N N . ILE A 1 88 ? 26.810 -4.034 -46.285 1.00 78.56 88 ILE A N 1
ATOM 580 C CA . ILE A 1 88 ? 26.091 -5.094 -47.007 1.00 78.56 88 ILE A CA 1
ATOM 581 C C . ILE A 1 88 ? 27.128 -6.034 -47.621 1.00 78.56 88 ILE A C 1
ATOM 583 O O . ILE A 1 88 ? 27.968 -5.591 -48.406 1.00 78.56 88 ILE A O 1
ATOM 587 N N . ARG A 1 89 ? 27.071 -7.325 -47.275 1.00 76.19 89 ARG A N 1
ATOM 588 C CA . ARG A 1 89 ? 27.991 -8.355 -47.787 1.00 76.19 89 ARG A CA 1
ATOM 589 C C . ARG A 1 89 ? 27.248 -9.410 -48.601 1.00 76.19 89 ARG A C 1
ATOM 591 O O . ARG A 1 89 ? 26.102 -9.750 -48.300 1.00 76.19 89 ARG A O 1
ATOM 598 N N . SER A 1 90 ? 27.912 -9.936 -49.628 1.00 66.50 90 SER A N 1
ATOM 599 C CA . SER A 1 90 ? 27.444 -11.109 -50.363 1.00 66.50 90 SER A CA 1
ATOM 600 C C . SER A 1 90 ? 27.660 -12.370 -49.533 1.00 66.50 90 SER A C 1
ATOM 602 O O . SER A 1 90 ? 28.683 -12.550 -48.871 1.00 66.50 90 SER A O 1
ATOM 604 N N . VAL A 1 91 ? 26.665 -13.243 -49.557 1.00 64.44 91 VAL A N 1
ATOM 605 C CA . VAL A 1 91 ? 26.671 -14.515 -48.835 1.00 64.44 91 VAL A CA 1
ATOM 606 C C . VAL A 1 91 ? 27.285 -15.599 -49.714 1.00 64.44 91 VAL A C 1
ATOM 608 O O . VAL A 1 91 ? 27.072 -15.618 -50.929 1.00 64.44 91 VAL A O 1
ATOM 611 N N . GLN A 1 92 ? 28.074 -16.478 -49.099 1.00 65.12 92 GLN A N 1
ATOM 612 C CA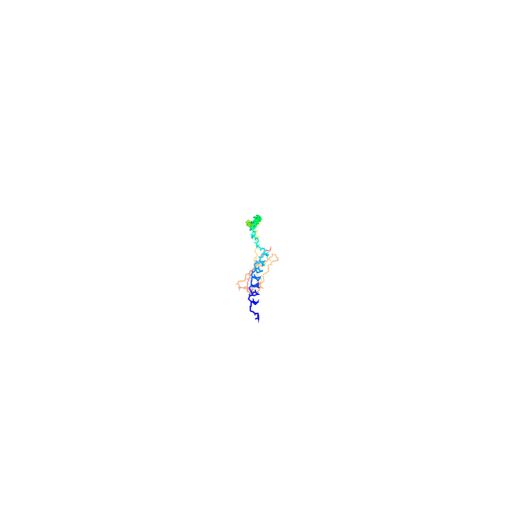 . GLN A 1 92 ? 28.772 -17.566 -49.782 1.00 65.12 92 GLN A CA 1
ATOM 613 C C . GLN A 1 92 ? 27.785 -18.662 -50.225 1.00 65.12 92 GLN A C 1
ATOM 615 O O . GLN A 1 92 ? 26.635 -18.709 -49.789 1.00 65.12 92 GLN A O 1
ATOM 620 N N . ALA A 1 93 ? 28.215 -19.540 -51.137 1.00 57.56 93 ALA A N 1
ATOM 621 C CA . ALA A 1 93 ? 27.361 -20.579 -51.729 1.00 57.56 93 ALA A CA 1
ATOM 622 C C . ALA A 1 93 ? 26.821 -21.609 -50.711 1.00 57.56 93 ALA A C 1
ATOM 624 O O . ALA A 1 93 ? 25.906 -22.365 -51.028 1.00 57.56 93 ALA A O 1
ATOM 625 N N . ASP A 1 94 ? 27.369 -21.627 -49.496 1.00 58.19 94 ASP A N 1
ATOM 626 C CA . ASP A 1 94 ? 26.940 -22.432 -48.348 1.00 58.19 94 ASP A CA 1
ATOM 627 C C . ASP A 1 94 ? 25.830 -21.763 -47.508 1.00 58.19 94 ASP A C 1
ATOM 629 O O . ASP A 1 94 ? 25.369 -22.331 -46.513 1.00 58.19 94 ASP A O 1
ATOM 633 N N . GLY A 1 95 ? 25.390 -20.562 -47.902 1.00 59.22 95 GLY A N 1
ATOM 634 C CA . GLY A 1 95 ? 24.347 -19.799 -47.225 1.00 59.22 95 GLY A CA 1
ATOM 635 C C . GLY A 1 95 ? 24.823 -19.069 -45.967 1.00 59.22 95 GLY A C 1
ATOM 636 O O . GLY A 1 95 ? 23.976 -18.510 -45.271 1.00 59.22 95 GLY A O 1
ATOM 637 N N . ALA A 1 96 ? 26.130 -19.054 -45.671 1.00 65.56 96 ALA A N 1
ATOM 638 C CA . ALA A 1 96 ? 26.687 -18.375 -44.504 1.00 65.56 96 ALA A CA 1
ATOM 639 C C . ALA A 1 96 ? 27.142 -16.942 -44.834 1.00 65.56 96 ALA A C 1
ATOM 641 O O . ALA A 1 96 ? 27.858 -16.689 -45.810 1.00 65.56 96 ALA A O 1
ATOM 642 N N . VAL A 1 97 ? 26.731 -15.980 -44.000 1.00 74.62 97 VAL A N 1
ATOM 643 C CA . VAL A 1 97 ? 27.240 -14.603 -44.059 1.00 74.62 97 VAL A CA 1
ATOM 644 C C . VAL A 1 97 ? 28.462 -14.506 -43.160 1.00 74.62 97 VAL A C 1
ATOM 646 O O . VAL A 1 97 ? 28.353 -14.685 -41.949 1.00 74.62 97 VAL A O 1
ATOM 649 N N . ASN A 1 98 ? 29.619 -14.197 -43.737 1.00 75.25 98 ASN A N 1
ATOM 650 C CA . ASN A 1 98 ? 30.837 -13.968 -42.969 1.00 75.25 98 ASN A CA 1
ATOM 651 C C . ASN A 1 98 ? 31.030 -12.454 -42.762 1.00 75.25 98 ASN A C 1
ATOM 653 O O . ASN A 1 98 ? 31.549 -11.754 -43.636 1.00 75.25 98 ASN A O 1
ATOM 657 N N . CYS A 1 99 ? 30.514 -11.938 -41.643 1.00 77.12 99 CYS A N 1
ATOM 658 C CA . CYS A 1 99 ? 30.815 -10.581 -41.185 1.00 77.12 99 CYS A CA 1
ATOM 659 C C . CYS A 1 99 ? 32.210 -10.559 -40.537 1.00 77.12 99 CYS A C 1
ATOM 661 O O . CYS A 1 99 ? 32.631 -11.548 -39.940 1.00 77.12 99 CYS A O 1
ATOM 663 N N . ASP A 1 100 ? 32.923 -9.436 -40.632 1.00 81.31 100 ASP A N 1
ATOM 664 C CA . ASP A 1 100 ? 34.206 -9.285 -39.932 1.00 81.31 100 ASP A CA 1
ATOM 665 C C . ASP A 1 100 ? 34.025 -9.359 -38.402 1.00 81.31 100 ASP A C 1
ATOM 667 O O . ASP A 1 100 ? 32.949 -9.089 -37.880 1.00 81.31 100 ASP A O 1
ATOM 671 N N . ASN A 1 101 ? 35.094 -9.646 -37.648 1.00 79.19 101 ASN A N 1
ATOM 672 C CA . ASN A 1 101 ? 35.048 -9.732 -36.172 1.00 79.19 101 ASN A CA 1
ATOM 673 C C . ASN A 1 101 ? 34.607 -8.428 -35.465 1.00 79.19 101 ASN A C 1
ATOM 675 O O . ASN A 1 101 ? 34.333 -8.433 -34.265 1.00 79.19 101 ASN A O 1
ATOM 679 N N . SER A 1 102 ? 34.582 -7.301 -36.182 1.00 79.25 102 SER A N 1
ATOM 680 C CA . SER A 1 102 ? 34.098 -5.996 -35.710 1.00 79.25 102 SER A CA 1
ATOM 681 C C . SER A 1 102 ? 32.658 -5.697 -36.134 1.00 79.25 102 SER A C 1
ATOM 683 O O . SER A 1 102 ? 32.153 -4.605 -35.871 1.00 79.25 102 SER A O 1
ATOM 685 N N . GLU A 1 103 ? 31.993 -6.649 -36.782 1.00 83.25 103 GLU A N 1
ATOM 686 C CA . GLU A 1 103 ? 30.646 -6.515 -37.302 1.00 83.25 103 GLU A CA 1
ATOM 687 C C . GLU A 1 103 ? 29.722 -7.598 -36.729 1.00 83.25 103 GLU A C 1
ATOM 689 O O . GLU A 1 103 ? 30.104 -8.744 -36.517 1.00 83.25 103 GLU A O 1
ATOM 694 N N . THR A 1 104 ? 28.472 -7.230 -36.477 1.00 79.88 104 THR A N 1
ATOM 695 C CA . THR A 1 104 ? 27.406 -8.127 -36.038 1.00 79.88 104 THR A CA 1
ATOM 696 C C . THR A 1 104 ? 26.459 -8.369 -37.203 1.00 79.88 104 THR A C 1
ATOM 698 O O . THR A 1 104 ? 25.962 -7.415 -37.802 1.00 79.88 104 THR A O 1
ATOM 701 N N . LEU A 1 105 ? 26.187 -9.637 -37.518 1.00 76.38 105 LEU A N 1
ATOM 702 C CA . LEU A 1 105 ? 25.147 -10.003 -38.476 1.00 76.38 105 LEU A CA 1
ATOM 703 C C . LEU A 1 105 ? 23.775 -9.688 -37.873 1.00 76.38 105 LEU A C 1
ATOM 705 O O . LEU A 1 105 ? 23.394 -10.275 -36.863 1.00 76.38 105 LEU A O 1
ATOM 709 N N . VAL A 1 106 ? 23.039 -8.768 -38.489 1.00 78.69 106 VAL A N 1
ATOM 710 C CA . VAL A 1 106 ? 21.728 -8.322 -37.990 1.00 78.69 106 VAL A CA 1
ATOM 711 C C . VAL A 1 106 ? 20.580 -8.933 -38.772 1.00 78.69 106 VAL A C 1
ATOM 713 O O . VAL A 1 106 ? 19.523 -9.199 -38.207 1.00 78.69 106 VAL A O 1
ATOM 716 N N . SER A 1 107 ? 20.764 -9.158 -40.071 1.00 75.19 107 SER A N 1
ATOM 717 C CA . SER A 1 107 ? 19.716 -9.733 -40.907 1.00 75.19 107 SER A CA 1
ATOM 718 C C . SER A 1 107 ? 20.292 -10.406 -42.143 1.00 75.19 107 SER A C 1
ATOM 720 O O . SER A 1 107 ? 21.325 -9.991 -42.669 1.00 75.19 107 SER A O 1
ATOM 722 N N . VAL A 1 108 ? 19.600 -11.438 -42.612 1.00 76.50 108 VAL A N 1
ATOM 723 C CA . VAL A 1 108 ? 19.912 -12.169 -43.838 1.00 76.50 108 VAL A CA 1
ATOM 724 C C . VAL A 1 108 ? 18.670 -12.139 -44.718 1.00 76.50 108 VAL A C 1
ATOM 726 O O . VAL A 1 108 ? 17.602 -12.578 -44.294 1.00 76.50 108 VAL A O 1
ATOM 729 N N . PHE A 1 109 ? 18.788 -11.613 -45.938 1.00 75.00 109 PHE A N 1
ATOM 730 C CA . PHE A 1 109 ? 17.667 -11.565 -46.875 1.00 75.00 109 PHE A CA 1
ATOM 731 C C . PHE A 1 109 ? 17.749 -12.725 -47.871 1.00 75.00 109 PHE A C 1
ATOM 733 O O . PHE A 1 109 ? 18.543 -12.685 -48.814 1.00 75.00 109 PHE A O 1
ATOM 740 N N . CYS A 1 110 ? 16.904 -13.742 -47.670 1.00 75.00 110 CYS A N 1
ATOM 741 C CA . CYS A 1 110 ? 16.722 -14.851 -48.607 1.00 75.00 110 CYS A CA 1
ATOM 742 C C . CYS A 1 110 ? 15.497 -14.575 -49.511 1.00 75.00 110 CYS A C 1
ATOM 744 O O . CYS A 1 110 ? 14.370 -14.630 -49.011 1.00 75.00 110 CYS A O 1
ATOM 746 N N . PRO A 1 111 ? 15.649 -14.335 -50.828 1.00 70.31 111 PRO A N 1
ATOM 747 C CA . PRO A 1 111 ? 14.510 -14.070 -51.721 1.00 70.31 111 PRO A CA 1
ATOM 748 C C . PRO A 1 111 ? 13.552 -15.268 -51.881 1.00 70.31 111 PRO A C 1
ATOM 750 O O . PRO A 1 111 ? 12.393 -15.083 -52.239 1.00 70.31 111 PRO A O 1
ATOM 753 N N . SER A 1 112 ? 14.017 -16.486 -51.598 1.00 69.06 112 SER A N 1
ATOM 754 C CA . SER A 1 112 ? 13.279 -17.753 -51.723 1.00 69.06 112 SER A CA 1
ATOM 755 C C . SER A 1 112 ? 12.739 -18.308 -50.393 1.00 69.06 112 SER A C 1
ATOM 757 O O . SER A 1 112 ? 12.199 -19.412 -50.370 1.00 69.06 112 SER A O 1
ATOM 759 N N . GLY A 1 113 ? 12.842 -17.547 -49.296 1.00 61.56 113 GLY A N 1
ATOM 760 C CA . GLY A 1 113 ? 12.493 -18.005 -47.946 1.00 61.56 113 GLY A CA 1
ATOM 761 C C . GLY A 1 113 ? 13.681 -18.648 -47.215 1.00 61.56 113 GLY A C 1
ATOM 762 O O . GLY A 1 113 ? 14.516 -19.323 -47.815 1.00 61.56 113 GLY A O 1
ATOM 763 N N . GLY A 1 114 ? 13.805 -18.364 -45.915 1.00 61.53 114 GLY A N 1
ATOM 764 C CA . GLY A 1 114 ? 14.920 -18.826 -45.077 1.00 61.53 114 GLY A CA 1
ATOM 765 C C . GLY A 1 114 ? 14.773 -20.272 -44.595 1.00 61.53 114 GLY A C 1
ATOM 766 O O . GLY A 1 114 ? 13.667 -20.808 -44.548 1.00 61.53 114 GLY A O 1
ATOM 767 N N . SER A 1 115 ? 15.893 -20.900 -44.218 1.00 61.91 115 SER A N 1
ATOM 768 C CA . SER A 1 115 ? 15.882 -22.191 -43.514 1.00 61.91 115 SER A CA 1
ATOM 769 C C . SER A 1 115 ? 15.310 -22.043 -42.098 1.00 61.91 115 SER A C 1
ATOM 771 O O . SER A 1 115 ? 15.470 -20.996 -41.467 1.00 61.91 115 SER A O 1
ATOM 773 N N . VAL A 1 116 ? 14.707 -23.113 -41.570 1.00 58.50 116 VAL A N 1
ATOM 774 C CA . VAL A 1 116 ? 14.145 -23.184 -40.204 1.00 58.50 116 VAL A CA 1
ATOM 775 C C . VAL A 1 116 ? 15.182 -22.921 -39.101 1.00 58.50 116 VAL A C 1
ATOM 777 O O . VAL A 1 116 ? 14.812 -22.531 -37.999 1.00 58.50 116 VAL A O 1
ATOM 780 N N . ASP A 1 117 ? 16.474 -23.052 -39.421 1.00 62.59 117 ASP A N 1
ATOM 781 C CA . ASP A 1 117 ? 17.599 -22.821 -38.503 1.00 62.59 117 ASP A CA 1
ATOM 782 C C . ASP A 1 117 ? 18.114 -21.365 -38.499 1.00 62.59 117 ASP A C 1
ATOM 784 O O . ASP A 1 117 ? 19.116 -21.057 -37.855 1.00 62.59 117 ASP A O 1
ATOM 788 N N . GLY A 1 118 ? 17.475 -20.454 -39.246 1.00 56.72 118 GLY A N 1
ATOM 789 C CA . GLY A 1 118 ? 17.674 -18.997 -39.159 1.00 56.72 118 GLY A CA 1
ATOM 790 C C . GLY A 1 118 ? 18.998 -18.428 -39.697 1.00 56.72 118 GLY A C 1
ATOM 791 O O . GLY A 1 118 ? 19.071 -17.229 -39.950 1.00 56.72 118 GLY A O 1
ATOM 792 N N . ALA A 1 119 ? 20.025 -19.253 -39.920 1.00 57.12 119 ALA A N 1
ATOM 793 C CA . ALA A 1 119 ? 21.363 -18.803 -40.330 1.00 57.12 119 ALA A CA 1
ATOM 794 C C . ALA A 1 119 ? 21.762 -19.170 -41.774 1.00 57.12 119 ALA A C 1
ATOM 796 O O . ALA A 1 119 ? 22.886 -18.879 -42.177 1.00 57.12 119 ALA A O 1
ATOM 797 N N . LYS A 1 120 ? 20.888 -19.838 -42.543 1.00 63.47 120 LYS A N 1
ATOM 798 C CA . LYS A 1 120 ? 21.205 -20.336 -43.895 1.00 63.47 120 LYS A CA 1
ATOM 799 C C . LYS A 1 120 ? 20.046 -20.122 -44.870 1.00 63.47 120 LYS A C 1
ATOM 801 O O . LYS A 1 120 ? 18.898 -20.424 -44.541 1.00 63.47 120 LYS A O 1
ATOM 806 N N . CYS A 1 121 ? 20.347 -19.653 -46.079 1.00 62.53 121 CYS A N 1
ATOM 807 C CA . CYS A 1 121 ? 19.391 -19.600 -47.190 1.00 62.53 121 CYS A CA 1
ATOM 808 C C . CYS A 1 121 ? 19.524 -20.852 -48.067 1.00 62.53 121 CYS A C 1
ATOM 810 O O . CYS A 1 121 ? 20.633 -21.274 -48.380 1.00 62.53 121 CYS A O 1
ATOM 812 N N . GLY A 1 122 ? 18.397 -21.452 -48.462 1.00 57.72 122 GLY A N 1
ATOM 813 C CA . GLY A 1 122 ? 18.386 -22.745 -49.156 1.00 57.72 122 GLY A CA 1
ATOM 814 C C . GLY A 1 122 ? 18.733 -22.700 -50.650 1.00 57.72 122 GLY A C 1
ATOM 815 O O . GLY A 1 122 ? 19.135 -23.722 -51.194 1.00 57.72 122 GLY A O 1
ATOM 816 N N . THR A 1 123 ? 18.575 -21.558 -51.337 1.00 56.97 123 THR A N 1
ATOM 817 C CA . THR A 1 123 ? 18.823 -21.442 -52.791 1.00 56.97 123 THR A CA 1
ATOM 818 C C . THR A 1 123 ? 19.217 -20.013 -53.223 1.00 56.97 123 THR A C 1
ATOM 820 O O . THR A 1 123 ? 18.460 -19.076 -52.993 1.00 56.97 123 THR A O 1
ATOM 823 N N . SER A 1 124 ? 20.340 -19.862 -53.949 1.00 58.25 124 SER A N 1
ATOM 824 C CA . SER A 1 124 ? 20.738 -18.659 -54.730 1.00 58.25 124 SER A CA 1
ATOM 825 C C . SER A 1 124 ? 21.135 -17.372 -53.950 1.00 58.25 124 SER A C 1
ATOM 827 O O . SER A 1 124 ? 20.998 -17.332 -52.726 1.00 58.25 124 SER A O 1
ATOM 829 N N . PRO A 1 125 ? 21.757 -16.350 -54.602 1.00 56.19 125 PRO A N 1
ATOM 830 C CA . PRO A 1 125 ? 22.632 -15.391 -53.922 1.00 56.19 125 PRO A CA 1
ATOM 831 C C . PRO A 1 125 ? 21.882 -14.557 -52.886 1.00 56.19 125 PRO A C 1
ATOM 833 O O . PRO A 1 125 ? 20.852 -13.947 -53.163 1.00 56.19 125 PRO A O 1
ATOM 836 N N . THR A 1 126 ? 22.4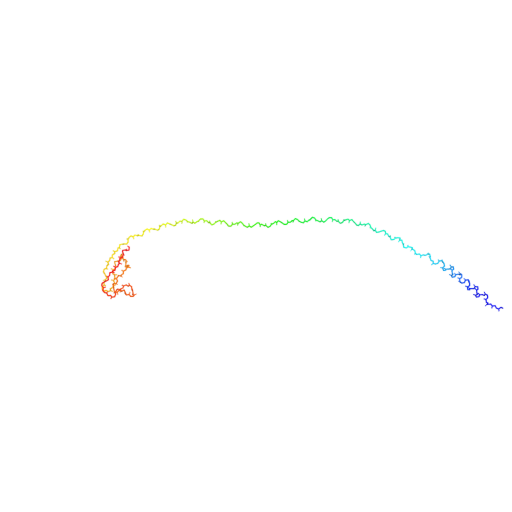34 -14.548 -51.680 1.00 69.25 126 THR A N 1
ATOM 837 C CA . THR A 1 126 ? 21.856 -13.909 -50.500 1.00 69.25 126 THR A CA 1
ATOM 838 C C . THR A 1 126 ? 22.639 -12.630 -50.178 1.00 69.25 126 THR A C 1
ATOM 840 O O . THR A 1 126 ? 23.840 -12.547 -50.457 1.00 69.25 126 THR A O 1
ATOM 843 N N . VAL A 1 127 ? 21.969 -11.627 -49.598 1.00 73.19 127 VAL A N 1
ATOM 844 C CA . VAL A 1 127 ? 22.617 -10.440 -49.010 1.00 73.19 127 VAL A CA 1
ATOM 845 C C . VAL A 1 127 ? 22.513 -10.483 -47.487 1.00 73.19 127 VAL A C 1
ATOM 847 O O . VAL A 1 127 ? 21.440 -10.728 -46.929 1.00 73.19 127 VAL A O 1
ATOM 850 N N . GLY A 1 128 ? 23.644 -10.270 -46.820 1.00 76.38 128 GLY A N 1
ATOM 851 C CA . GLY A 1 128 ? 23.747 -10.190 -45.369 1.00 76.38 128 GLY A CA 1
ATOM 852 C C . GLY A 1 128 ? 23.996 -8.761 -44.905 1.00 76.38 128 GLY A C 1
ATOM 853 O O . GLY A 1 128 ? 24.813 -8.046 -45.492 1.00 76.38 128 GLY A O 1
ATOM 854 N N . LEU A 1 129 ? 23.290 -8.353 -43.853 1.00 82.81 129 LEU A N 1
ATOM 855 C CA . LEU A 1 129 ? 23.427 -7.048 -43.223 1.00 82.81 129 LEU A CA 1
ATOM 856 C C . LEU A 1 129 ? 24.343 -7.151 -42.005 1.00 82.81 129 LEU A C 1
ATOM 858 O O . LEU A 1 129 ? 23.944 -7.690 -40.971 1.00 82.81 129 LEU A O 1
ATOM 862 N N . CYS A 1 130 ? 25.546 -6.608 -42.123 1.00 81.62 130 CYS A N 1
ATOM 863 C CA . CYS A 1 130 ? 26.526 -6.557 -41.051 1.00 81.62 130 CYS A CA 1
ATOM 864 C C . CYS A 1 130 ? 26.584 -5.124 -40.491 1.00 81.62 130 CYS A C 1
ATOM 866 O O . CYS A 1 130 ? 26.822 -4.168 -41.232 1.00 81.62 130 CYS A O 1
ATOM 868 N N . LEU A 1 131 ? 26.346 -4.950 -39.190 1.00 83.88 131 LEU A N 1
ATOM 869 C CA . LEU A 1 131 ? 26.504 -3.661 -38.507 1.00 83.88 131 LEU A CA 1
ATOM 870 C C . LEU A 1 131 ? 27.819 -3.633 -37.747 1.00 83.88 131 LEU A C 1
ATOM 872 O O . LEU A 1 131 ? 28.127 -4.580 -37.032 1.00 83.88 131 LEU A O 1
ATOM 876 N N . LYS A 1 132 ? 28.570 -2.538 -37.842 1.00 81.25 132 LYS A N 1
ATOM 877 C CA . LYS A 1 132 ? 29.764 -2.360 -37.010 1.00 81.25 132 LYS A CA 1
ATOM 878 C C . LYS A 1 132 ? 29.365 -2.278 -35.529 1.00 81.25 132 LYS A C 1
ATOM 880 O O . LYS A 1 132 ? 28.407 -1.577 -35.204 1.00 81.25 132 LYS A O 1
ATOM 885 N N . LYS A 1 133 ? 30.077 -3.014 -34.675 1.00 69.44 133 LYS A N 1
ATOM 886 C CA . LYS A 1 133 ? 29.938 -2.953 -33.215 1.00 69.44 133 LYS A CA 1
ATOM 887 C C . LYS A 1 133 ? 30.415 -1.611 -32.659 1.00 69.44 133 LYS A C 1
ATOM 889 O O . LYS A 1 133 ? 31.362 -1.037 -33.248 1.00 69.44 133 LYS A O 1
#

Sequence (133 aa):
MGSITGRIAMHKMVTVGVMTAALILAACGREPGPKGDPGPQGPAGPQGAQGIQGVPGPQGPAGAQGPQGPQGPKGEKGDKGDPGTVNIRSVQADGAVNCDNSETLVSVFCPSGGSVDGAKCGTSPTVGLCLKK

Foldseek 3Di:
DDPDVVPVVVVVVVVVVVVVVVVPPDPDDDDPDPDDDDDDDDDDDDDDDDDDDDDDDDDDDDDDDDDDDDDDDDDDDDDDDDDWDKDKDKADPFQADDDPPQWDFDDKDAPVDDDPVRGGHDDDIIITIIIGD

pLDDT: mean 75.13, std 14.77, range [47.16, 96.38]

Radius of gyration: 75.75 Å; chains: 1; bounding box: 127×49×178 Å

Secondary structure (DSSP, 8-state):
--SSHHHHHHHHHHHHHHHHHHTSS-----PPPPPPPPPPPPPPPPPPPPPPPPPPPPPPPPPPPPPPPPPPPPPPPPPPPPPPPEEEEEPPTTS-----TTEEEEEEE-TT-B-TTSS-BSSS--EEEEEE-